Protein AF-A0A814VJB8-F1 (afdb_monomer_lite)

InterPro domains:
  IPR023753 FAD/NAD(P)-binding domain [PF07992] (3-89)
  IPR036188 FAD/NAD(P)-binding domain superfamily [G3DSA:3.50.50.60] (1-128)
  IPR036188 FAD/NAD(P)-binding domain superfamily [SSF51905] (1-87)

Sequence (159 aa):
MSKKRVLIIGAGCAGMSYANQLAQHTKKFDVTLIDSIDRCVEQAFSIPVDKEKYDFEHHGVHVRLSTELTEVIKQDKQDVQVKLKSRKAHYIPVETATSKTKYAIFTIYKRQSSIFSGTDEHTLETVEEFEELVLCVLPDQAKILLGKTARWIDKFVLC

Secondary structure (DSSP, 8-state):
-PPEEEEEE--SHHHHHHHHHHHTTTTTEEEEEE-SSSS-TT--SS----TTTT-TTTTSEEEESSEEEEEEEEE-SS-EEEEEEEPP-------------TT---------------------EEEEEESEEEE-S-HHHHHHHHGGG--HHHHHH--

Organism: NCBI:txid392033

Foldseek 3Di:
DDAAEEEEEALEPVSVVVLVVCLVVLVHHQAEYEYLAQDRPPDDDDDPPPVVVPPVPVRRYHYYYNKDFQAFPADDQFKTKTWIFRHDPDDDPPDDDDDDDDPDPPVCPPPPPPDPPDDDDDRDTDIDIGGYYHYPDDLVVVCNHCPPVQDPVNVVVSD

pLDDT: mean 71.87, std 23.63, range [26.88, 96.38]

Structure (mmCIF, N/CA/C/O backbone):
data_AF-A0A814VJB8-F1
#
_entry.id   AF-A0A814VJB8-F1
#
loop_
_atom_site.group_PDB
_atom_site.id
_atom_site.type_symbol
_atom_site.label_atom_id
_atom_site.label_alt_id
_atom_site.label_comp_id
_atom_site.label_asym_id
_atom_site.label_entity_id
_atom_site.label_seq_id
_atom_site.pdbx_PDB_ins_code
_atom_site.Cartn_x
_atom_site.Cartn_y
_atom_site.Cartn_z
_atom_site.occupancy
_atom_site.B_iso_or_equiv
_atom_site.auth_seq_id
_atom_site.auth_comp_id
_atom_site.auth_asym_id
_atom_site.auth_atom_id
_atom_site.pdbx_PDB_model_num
ATOM 1 N N . MET A 1 1 ? -0.833 5.312 22.791 1.00 62.91 1 MET A N 1
ATOM 2 C CA . MET A 1 1 ? -1.606 4.688 21.696 1.00 62.91 1 MET A CA 1
ATOM 3 C C . MET A 1 1 ? -0.628 4.298 20.606 1.00 62.91 1 MET A C 1
ATOM 5 O O . MET A 1 1 ? 0.259 5.097 20.328 1.00 62.91 1 MET A O 1
ATOM 9 N N . SER A 1 2 ? -0.733 3.086 20.062 1.00 85.62 2 SER A N 1
ATOM 10 C CA . SER A 1 2 ? 0.037 2.675 18.883 1.00 85.62 2 SER A CA 1
ATOM 11 C C . SER A 1 2 ? -0.446 3.446 17.653 1.00 85.62 2 SER A C 1
ATOM 13 O O . SER A 1 2 ? -1.612 3.844 17.585 1.00 85.62 2 SER A O 1
ATOM 15 N N . LYS A 1 3 ? 0.460 3.703 16.707 1.00 91.25 3 LYS A N 1
ATOM 16 C CA . LYS A 1 3 ? 0.096 4.270 15.406 1.00 91.25 3 LYS A CA 1
ATOM 17 C C . LYS A 1 3 ? -0.588 3.188 14.578 1.00 91.25 3 LYS A C 1
ATOM 19 O O . LYS A 1 3 ? -0.151 2.042 14.618 1.00 91.25 3 LYS A O 1
ATOM 24 N N . LYS A 1 4 ? -1.611 3.571 13.819 1.00 94.88 4 LYS A N 1
ATOM 25 C CA . LYS A 1 4 ? -2.261 2.692 12.856 1.00 94.88 4 LYS A CA 1
ATOM 26 C C . LYS A 1 4 ? -1.355 2.501 11.642 1.00 94.88 4 LYS A C 1
ATOM 28 O O . LYS A 1 4 ? -0.997 3.497 11.010 1.00 94.88 4 LYS A O 1
ATOM 33 N N . ARG A 1 5 ? -1.007 1.257 11.310 1.00 94.81 5 ARG A N 1
ATOM 34 C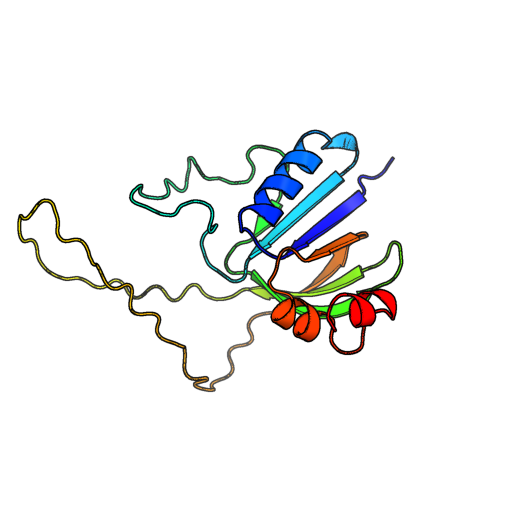 CA . ARG A 1 5 ? -0.178 0.939 10.134 1.00 94.81 5 ARG A CA 1
ATOM 35 C C . ARG A 1 5 ? -1.027 0.908 8.866 1.00 94.81 5 ARG A C 1
ATOM 37 O O . ARG A 1 5 ? -1.902 0.053 8.732 1.00 94.81 5 ARG A O 1
ATOM 44 N N . VAL A 1 6 ? -0.767 1.829 7.944 1.00 95.69 6 VAL A N 1
ATOM 45 C CA . VAL A 1 6 ? -1.524 2.003 6.698 1.00 95.69 6 VAL A CA 1
ATOM 46 C C . VAL A 1 6 ? -0.625 1.699 5.506 1.00 95.69 6 VAL A C 1
ATOM 48 O O . VAL A 1 6 ? 0.422 2.323 5.348 1.00 95.69 6 VAL A O 1
ATOM 51 N N . LEU A 1 7 ? -1.058 0.778 4.649 1.00 96.25 7 LEU A N 1
ATOM 52 C CA . LEU A 1 7 ? -0.420 0.474 3.373 1.00 96.25 7 LEU A CA 1
ATOM 53 C C . LEU A 1 7 ? -1.199 1.119 2.225 1.00 96.25 7 LEU A C 1
ATOM 55 O O . LEU A 1 7 ? -2.383 0.846 2.041 1.00 96.25 7 LEU A O 1
ATOM 59 N N . ILE A 1 8 ? -0.520 1.932 1.421 1.00 94.50 8 ILE A N 1
ATOM 60 C CA . ILE A 1 8 ? -1.056 2.563 0.215 1.00 94.50 8 ILE A CA 1
ATOM 61 C C . ILE A 1 8 ? -0.365 1.947 -1.004 1.00 94.50 8 ILE A C 1
ATOM 63 O O . ILE A 1 8 ? 0.863 1.920 -1.081 1.00 94.50 8 ILE A O 1
ATOM 67 N N . ILE A 1 9 ? -1.150 1.471 -1.970 1.00 95.00 9 ILE A N 1
ATOM 68 C CA . ILE A 1 9 ? -0.657 0.887 -3.222 1.00 95.00 9 ILE A CA 1
ATOM 69 C C . ILE A 1 9 ? -0.858 1.884 -4.361 1.00 95.00 9 ILE A C 1
ATOM 71 O O . ILE A 1 9 ? -1.997 2.211 -4.685 1.00 95.00 9 ILE A O 1
ATOM 75 N N . GLY A 1 10 ? 0.230 2.311 -4.998 1.00 90.38 10 GLY A N 1
ATOM 76 C CA . GLY A 1 10 ? 0.238 3.213 -6.150 1.00 90.38 10 GLY A CA 1
ATOM 77 C C . GLY A 1 10 ? 0.690 4.628 -5.788 1.00 90.38 10 GLY A C 1
ATOM 78 O O . GLY A 1 10 ? -0.066 5.398 -5.202 1.00 90.38 10 GLY A O 1
ATOM 79 N N . ALA A 1 11 ? 1.894 5.008 -6.215 1.00 85.62 11 ALA A N 1
ATOM 80 C CA . ALA A 1 11 ? 2.498 6.334 -6.050 1.00 85.62 11 ALA A CA 1
ATOM 81 C C . ALA A 1 11 ? 2.180 7.275 -7.233 1.00 85.62 11 ALA A C 1
ATOM 83 O O . ALA A 1 11 ? 3.021 8.038 -7.723 1.00 85.62 11 ALA A O 1
ATOM 84 N N . GLY A 1 12 ? 0.938 7.209 -7.720 1.00 83.44 12 GLY A N 1
ATOM 85 C CA . GLY A 1 12 ? 0.352 8.241 -8.577 1.00 83.44 12 GLY A CA 1
ATOM 86 C C . GLY A 1 12 ? -0.191 9.414 -7.755 1.00 83.44 12 GLY A C 1
ATOM 87 O O . GLY A 1 12 ? -0.081 9.423 -6.529 1.00 83.44 12 GLY A O 1
ATOM 88 N N . CYS A 1 13 ? -0.848 10.378 -8.411 1.00 83.69 13 CYS A N 1
ATOM 89 C CA . CYS A 1 13 ? -1.350 11.587 -7.742 1.00 83.69 13 CYS A CA 1
ATOM 90 C C . CYS A 1 13 ? -2.271 11.273 -6.551 1.00 83.69 13 CYS A C 1
ATOM 92 O O . CYS A 1 13 ? -2.157 11.885 -5.493 1.00 83.69 13 CYS A O 1
ATOM 94 N N . ALA A 1 14 ? -3.164 10.286 -6.701 1.00 89.25 14 ALA A N 1
ATOM 95 C CA . ALA A 1 14 ? -4.103 9.899 -5.648 1.00 89.25 14 ALA A CA 1
ATOM 96 C C . ALA A 1 14 ? -3.392 9.338 -4.407 1.00 89.25 14 ALA A C 1
ATOM 98 O O . ALA A 1 14 ? -3.667 9.781 -3.293 1.00 89.25 14 ALA A O 1
ATOM 99 N N . GLY A 1 15 ? -2.456 8.402 -4.596 1.00 88.56 15 GLY A N 1
ATOM 100 C CA . GLY A 1 15 ? -1.729 7.789 -3.485 1.00 88.56 15 GLY A CA 1
ATOM 101 C C . GLY A 1 15 ? -0.772 8.759 -2.806 1.00 88.56 15 GLY A C 1
ATOM 102 O O . GLY A 1 15 ? -0.740 8.805 -1.580 1.00 88.56 15 GLY A O 1
ATOM 103 N N . MET A 1 16 ? -0.077 9.602 -3.577 1.00 84.62 16 MET A N 1
ATOM 104 C CA . MET A 1 16 ? 0.785 10.660 -3.036 1.00 84.62 16 MET A CA 1
ATOM 105 C C . MET A 1 16 ? -0.017 11.691 -2.235 1.00 84.62 16 MET A C 1
ATOM 107 O O . MET A 1 16 ? 0.347 12.012 -1.104 1.00 84.62 16 MET A O 1
ATOM 111 N N . SER A 1 17 ? -1.148 12.161 -2.773 1.00 85.19 17 SER A N 1
ATOM 112 C CA . SER A 1 17 ? -2.027 13.116 -2.085 1.00 85.19 17 SER A CA 1
ATOM 113 C C . SER A 1 17 ? -2.586 12.540 -0.783 1.00 85.19 17 SER A C 1
ATOM 115 O O . SER A 1 17 ? -2.588 13.214 0.249 1.00 85.19 17 SER A O 1
ATOM 117 N N . TYR A 1 18 ? -3.021 11.279 -0.813 1.00 89.94 18 TYR A N 1
ATOM 118 C CA . TYR A 1 18 ? -3.558 10.599 0.360 1.00 89.94 18 TYR A CA 1
ATOM 119 C C . TYR A 1 18 ? -2.476 10.340 1.420 1.00 89.94 18 TYR A C 1
ATOM 121 O O . TYR A 1 18 ? -2.676 10.645 2.597 1.00 89.94 18 TYR A O 1
ATOM 129 N N . ALA A 1 19 ? -1.295 9.873 1.005 1.00 87.75 19 ALA A N 1
ATOM 130 C CA . ALA A 1 19 ? -0.148 9.689 1.889 1.00 87.75 19 ALA A CA 1
ATOM 131 C C . ALA A 1 19 ? 0.269 11.008 2.556 1.00 87.75 19 ALA A C 1
ATOM 133 O O . ALA A 1 19 ? 0.473 11.049 3.768 1.00 87.75 19 ALA A O 1
ATOM 134 N N . ASN A 1 20 ? 0.316 12.102 1.791 1.00 83.25 20 ASN A N 1
ATOM 135 C CA . ASN A 1 20 ? 0.634 13.433 2.304 1.00 83.25 20 ASN A CA 1
ATOM 136 C C . ASN A 1 20 ? -0.398 13.932 3.330 1.00 83.25 20 ASN A C 1
ATOM 138 O O . ASN A 1 20 ? -0.049 14.604 4.299 1.00 83.25 20 ASN A O 1
ATOM 142 N N . GLN A 1 21 ? -1.675 13.589 3.163 1.00 85.81 21 GLN A N 1
ATOM 143 C CA . GLN A 1 21 ? -2.696 13.927 4.151 1.00 85.81 21 GLN A CA 1
ATOM 144 C C . GLN A 1 21 ? -2.500 13.147 5.460 1.00 85.81 21 GLN A C 1
ATOM 146 O O . GLN A 1 21 ? -2.575 13.728 6.543 1.00 85.81 21 GLN A O 1
ATOM 151 N N . LEU A 1 22 ? -2.206 11.846 5.383 1.00 87.25 22 LEU A N 1
ATOM 152 C CA . LEU A 1 22 ? -1.943 11.027 6.571 1.00 87.25 22 LEU A CA 1
ATOM 153 C C . LEU A 1 22 ? -0.646 11.433 7.286 1.00 87.25 22 LEU A C 1
ATOM 155 O O . LEU A 1 22 ? -0.588 11.409 8.518 1.00 87.25 22 LEU A O 1
ATOM 159 N N . ALA A 1 23 ? 0.357 11.880 6.531 1.00 82.38 23 ALA A N 1
ATOM 160 C CA . ALA A 1 23 ? 1.617 12.414 7.036 1.00 82.38 23 ALA A CA 1
ATOM 161 C C . ALA A 1 23 ? 1.436 13.623 7.972 1.00 82.38 23 ALA A C 1
ATOM 163 O O . ALA A 1 23 ? 2.177 13.781 8.936 1.00 82.38 23 ALA A O 1
ATOM 164 N N . GLN A 1 24 ? 0.391 14.437 7.798 1.00 84.00 24 GLN A N 1
ATOM 165 C CA . GLN A 1 24 ? 0.077 15.533 8.735 1.00 84.00 24 GLN A CA 1
ATOM 166 C C . GLN A 1 24 ? -0.351 15.026 10.127 1.00 84.00 24 GLN A C 1
ATOM 168 O O . GLN A 1 24 ? -0.445 15.784 11.096 1.00 84.00 24 GLN A O 1
ATOM 173 N N . HIS A 1 25 ? -0.601 13.723 10.251 1.00 89.56 25 HIS A N 1
ATOM 174 C CA . HIS A 1 25 ? -1.042 13.048 11.459 1.00 89.56 25 HIS A CA 1
ATOM 175 C C . HIS A 1 25 ? -0.100 11.896 11.847 1.00 89.56 25 HIS A C 1
ATOM 177 O O . HIS A 1 25 ? -0.558 10.843 12.292 1.00 89.56 25 HIS A O 1
ATOM 183 N N . THR A 1 26 ? 1.219 12.117 11.790 1.00 83.69 26 THR A N 1
ATOM 184 C CA . THR A 1 26 ? 2.264 11.128 12.156 1.00 83.69 26 THR A CA 1
ATOM 185 C C . THR A 1 26 ? 2.146 10.523 13.563 1.00 83.69 26 THR A C 1
ATOM 187 O O . THR A 1 26 ? 2.749 9.488 13.847 1.00 83.69 26 THR A O 1
ATOM 190 N N . LYS A 1 27 ? 1.389 11.148 14.480 1.00 88.81 27 LYS A N 1
ATOM 191 C CA . LYS A 1 27 ? 1.083 10.592 15.815 1.00 88.81 27 LYS A CA 1
ATOM 192 C C . LYS A 1 27 ? 0.022 9.486 15.779 1.00 88.81 27 LYS A C 1
ATOM 194 O O . LYS A 1 27 ? -0.077 8.723 16.733 1.00 88.81 27 LYS A O 1
ATOM 199 N N . LYS A 1 28 ? -0.791 9.441 14.720 1.00 91.81 28 LYS A N 1
ATOM 200 C CA . LYS A 1 28 ? -1.905 8.502 14.539 1.00 91.81 28 LYS A CA 1
ATOM 201 C C . LYS A 1 28 ? -1.603 7.437 13.499 1.00 91.81 28 LYS A C 1
ATOM 203 O O . LYS A 1 28 ? -2.063 6.318 13.677 1.00 91.81 28 LYS A O 1
ATOM 208 N N . PHE A 1 29 ? -0.855 7.777 12.453 1.00 92.31 29 PHE A N 1
ATOM 209 C CA . PHE A 1 29 ? -0.609 6.883 11.326 1.00 92.31 29 PHE A CA 1
ATOM 210 C C . PHE A 1 29 ? 0.877 6.613 11.140 1.00 92.31 29 PHE A C 1
ATOM 212 O O . PHE A 1 29 ? 1.717 7.494 11.331 1.00 92.31 29 PHE A O 1
ATOM 219 N N . ASP A 1 30 ? 1.159 5.373 10.772 1.00 91.00 30 ASP A N 1
ATOM 220 C CA . ASP A 1 30 ? 2.425 4.906 10.237 1.00 91.00 30 ASP A CA 1
ATOM 221 C C . ASP A 1 30 ? 2.159 4.473 8.793 1.00 91.00 30 ASP A C 1
ATOM 223 O O . ASP A 1 30 ? 1.424 3.513 8.555 1.00 91.00 30 ASP A O 1
ATOM 227 N N . VAL A 1 31 ? 2.627 5.271 7.835 1.00 89.69 31 VAL A N 1
ATOM 228 C CA . VAL A 1 31 ? 2.180 5.192 6.441 1.00 89.69 31 VAL A CA 1
ATOM 229 C C . VAL A 1 31 ? 3.280 4.579 5.599 1.00 89.69 31 VAL A C 1
ATOM 231 O O . VAL A 1 31 ? 4.375 5.125 5.521 1.00 89.69 31 VAL A O 1
ATOM 234 N N . THR A 1 32 ? 2.967 3.486 4.913 1.00 92.00 32 THR A N 1
ATOM 235 C CA . THR A 1 32 ? 3.822 2.889 3.887 1.00 92.00 32 THR A CA 1
ATOM 236 C C . THR A 1 32 ? 3.160 3.064 2.528 1.00 92.00 32 THR A C 1
ATOM 238 O O . THR A 1 32 ? 2.044 2.599 2.318 1.00 92.00 32 THR A O 1
ATOM 241 N N . LEU A 1 33 ? 3.836 3.733 1.600 1.00 87.56 33 LEU A N 1
ATOM 242 C CA . LEU A 1 33 ? 3.395 3.906 0.219 1.00 87.56 33 LEU A CA 1
ATOM 243 C C . LEU A 1 33 ? 4.294 3.076 -0.690 1.00 87.56 33 LEU A C 1
ATOM 245 O O . LEU A 1 33 ? 5.510 3.249 -0.669 1.00 87.56 33 LEU A O 1
ATOM 249 N N . ILE A 1 34 ? 3.714 2.203 -1.507 1.00 90.69 34 ILE A N 1
ATOM 250 C CA . ILE A 1 34 ? 4.487 1.385 -2.443 1.00 90.69 34 ILE A CA 1
ATOM 251 C C . ILE A 1 34 ? 4.064 1.627 -3.886 1.00 90.69 34 ILE A C 1
ATOM 253 O O . ILE A 1 34 ? 2.894 1.890 -4.167 1.00 90.69 34 ILE A O 1
ATOM 257 N N . ASP A 1 35 ? 5.007 1.473 -4.809 1.00 87.25 35 ASP A N 1
ATOM 258 C CA . ASP A 1 35 ? 4.714 1.387 -6.235 1.00 87.25 35 ASP A CA 1
ATOM 259 C C . ASP A 1 35 ? 5.609 0.349 -6.905 1.00 87.25 35 ASP A C 1
ATOM 261 O O . ASP A 1 35 ? 6.791 0.199 -6.589 1.00 87.25 35 ASP A O 1
ATOM 265 N N . SER A 1 36 ? 5.034 -0.357 -7.871 1.00 86.19 36 SER A N 1
ATOM 266 C CA . SER A 1 36 ? 5.735 -1.348 -8.674 1.00 86.19 36 SER A CA 1
ATOM 267 C C . SER A 1 36 ? 6.781 -0.711 -9.607 1.00 86.19 36 SER A C 1
ATOM 269 O O . SER A 1 36 ? 7.705 -1.389 -10.067 1.00 86.19 36 SER A O 1
ATOM 271 N N . ILE A 1 37 ? 6.627 0.575 -9.927 1.00 82.00 37 ILE A N 1
ATOM 272 C CA . ILE A 1 37 ? 7.525 1.362 -10.774 1.00 82.00 37 ILE A CA 1
ATOM 273 C C . ILE A 1 37 ? 8.618 2.005 -9.902 1.00 82.00 37 ILE A C 1
ATOM 275 O O . ILE A 1 37 ? 8.441 2.250 -8.713 1.00 82.00 37 ILE A O 1
ATOM 279 N N . ASP A 1 38 ? 9.775 2.276 -10.499 1.00 71.81 38 ASP A N 1
ATOM 280 C CA . ASP A 1 38 ? 10.938 2.921 -9.882 1.00 71.81 38 ASP A CA 1
ATOM 281 C C . ASP A 1 38 ? 10.827 4.453 -9.743 1.00 71.81 38 ASP A C 1
ATOM 283 O O . ASP A 1 38 ? 11.802 5.115 -9.393 1.00 71.81 38 ASP A O 1
ATOM 287 N N . ARG A 1 39 ? 9.651 5.028 -10.018 1.00 69.12 39 ARG A N 1
ATOM 288 C CA . ARG A 1 39 ? 9.387 6.471 -9.960 1.00 69.12 39 ARG A CA 1
ATOM 289 C C . ARG A 1 39 ? 7.925 6.758 -9.630 1.00 69.12 39 ARG A C 1
ATOM 291 O O . ARG A 1 39 ? 7.040 6.004 -10.033 1.00 69.12 39 ARG A O 1
ATOM 298 N N . CYS A 1 40 ? 7.678 7.896 -8.991 1.00 67.38 40 CYS A N 1
ATOM 299 C CA . CYS A 1 40 ? 6.332 8.428 -8.782 1.00 67.38 40 CYS A CA 1
ATOM 300 C C . CYS A 1 40 ? 5.817 9.108 -10.063 1.00 67.38 40 CYS A C 1
ATOM 302 O O . CYS A 1 40 ? 6.574 9.757 -10.788 1.00 67.38 40 CYS A O 1
ATOM 304 N N . VAL A 1 41 ? 4.521 8.974 -10.351 1.00 62.34 41 VAL A N 1
ATOM 305 C CA . VAL A 1 41 ? 3.933 9.394 -11.644 1.00 62.34 41 VAL A CA 1
ATOM 306 C C . VAL A 1 41 ? 3.554 10.887 -11.671 1.00 62.34 41 VAL A C 1
ATOM 308 O O . VAL A 1 41 ? 3.252 11.431 -12.728 1.00 62.34 41 VAL A O 1
ATOM 311 N N . GLU A 1 42 ? 3.637 11.589 -10.536 1.00 58.16 42 GLU A N 1
ATOM 312 C CA . GLU A 1 42 ? 3.334 13.029 -10.431 1.00 58.16 42 GLU A CA 1
ATOM 313 C C . GLU A 1 42 ? 4.315 13.945 -11.188 1.00 58.16 42 GLU A C 1
ATOM 315 O O . GLU A 1 42 ? 4.032 15.125 -11.379 1.00 58.16 42 GLU A O 1
ATOM 320 N N . GLN A 1 43 ? 5.435 13.415 -11.690 1.00 46.41 43 GLN A N 1
ATOM 321 C CA . GLN A 1 43 ? 6.344 14.149 -12.572 1.00 46.41 43 GLN A CA 1
ATOM 322 C C . GLN A 1 43 ? 6.206 13.700 -14.023 1.00 46.41 43 GLN A C 1
ATOM 324 O O . GLN A 1 43 ? 7.064 13.028 -14.599 1.00 46.41 43 GLN A O 1
ATOM 329 N N . ALA A 1 44 ? 5.129 14.151 -14.656 1.00 45.12 44 ALA A N 1
ATOM 330 C CA . ALA A 1 44 ? 5.174 14.372 -16.087 1.00 45.12 44 ALA A CA 1
ATOM 331 C C . ALA A 1 44 ? 6.105 15.580 -16.350 1.00 45.12 44 ALA A C 1
ATOM 333 O O . ALA A 1 44 ? 5.756 16.711 -16.032 1.00 45.12 44 ALA A O 1
ATOM 334 N N . PHE A 1 45 ? 7.267 15.314 -16.959 1.00 41.41 45 PHE A N 1
ATOM 335 C CA . PHE A 1 45 ? 8.184 16.249 -17.638 1.00 41.41 45 PHE A CA 1
ATOM 336 C C . PHE A 1 45 ? 9.363 16.893 -16.859 1.00 41.41 45 PHE A C 1
ATOM 338 O O . PHE A 1 45 ? 9.229 17.786 -16.029 1.00 41.41 45 PHE A O 1
ATOM 345 N N . SER A 1 46 ? 10.564 16.562 -17.362 1.00 34.47 46 SER A N 1
ATOM 346 C CA . SER A 1 46 ? 11.743 17.433 -17.575 1.00 34.47 46 SER A CA 1
ATOM 347 C C . SER A 1 46 ? 12.709 17.804 -16.439 1.00 34.47 46 SER A C 1
ATOM 349 O O . SER A 1 46 ? 13.631 18.574 -16.702 1.00 34.47 46 SER A O 1
ATOM 351 N N . ILE A 1 47 ? 12.625 17.223 -15.242 1.00 37.66 47 ILE A N 1
ATOM 352 C CA . ILE A 1 47 ? 13.610 17.503 -14.178 1.00 37.66 47 ILE A CA 1
ATOM 353 C C . ILE A 1 47 ? 14.280 16.193 -13.739 1.00 37.66 47 ILE A C 1
ATOM 355 O O . ILE A 1 47 ? 13.564 15.227 -13.473 1.00 37.66 47 ILE A O 1
ATOM 359 N N . PRO A 1 48 ? 15.626 16.111 -13.685 1.00 42.69 48 PRO A N 1
ATOM 360 C CA . PRO A 1 48 ? 16.307 14.982 -13.062 1.00 42.69 48 PRO A CA 1
ATOM 361 C C . PRO A 1 48 ? 15.798 14.826 -11.628 1.00 42.69 48 PRO A C 1
ATOM 363 O O . PRO A 1 48 ? 15.812 15.790 -10.862 1.00 42.69 48 PRO A O 1
ATOM 366 N N . VAL A 1 49 ? 15.326 13.628 -11.280 1.00 46.72 49 VAL A N 1
ATOM 367 C CA . VAL A 1 49 ? 14.942 13.292 -9.907 1.00 46.72 49 VAL A CA 1
ATOM 368 C C . VAL A 1 49 ? 16.222 13.284 -9.084 1.00 46.72 49 VAL A C 1
ATOM 370 O O . VAL A 1 49 ? 17.014 12.343 -9.142 1.00 46.72 49 VAL A O 1
ATOM 373 N N . ASP A 1 50 ? 16.457 14.384 -8.385 1.00 46.16 50 ASP A N 1
ATOM 374 C CA . ASP A 1 50 ? 17.564 14.524 -7.456 1.00 46.16 50 ASP A CA 1
ATOM 375 C C . ASP A 1 50 ? 17.306 13.603 -6.258 1.00 46.16 50 ASP A C 1
ATOM 377 O O . ASP A 1 50 ? 16.441 13.880 -5.429 1.00 46.16 50 ASP A O 1
ATOM 381 N N . LYS A 1 51 ? 17.985 12.452 -6.223 1.00 46.69 51 LYS A N 1
ATOM 382 C CA . LYS A 1 51 ? 17.714 11.370 -5.263 1.00 46.69 51 LYS A CA 1
ATOM 383 C C . LYS A 1 51 ? 17.827 11.828 -3.807 1.00 46.69 51 LYS A C 1
ATOM 385 O O . LYS A 1 51 ? 17.087 11.317 -2.985 1.00 46.69 51 LYS A O 1
ATOM 390 N N . GLU A 1 52 ? 18.675 12.816 -3.519 1.00 42.94 52 GLU A N 1
ATOM 391 C CA . GLU A 1 52 ? 18.848 13.385 -2.172 1.00 42.94 52 GLU A CA 1
ATOM 392 C C . GLU A 1 52 ? 17.742 14.388 -1.803 1.00 42.94 52 GLU A C 1
ATOM 394 O O . GLU A 1 52 ? 17.418 14.571 -0.635 1.00 42.94 52 GLU A O 1
ATOM 399 N N . LYS A 1 53 ? 17.121 15.040 -2.795 1.00 42.41 53 LYS A N 1
ATOM 400 C CA . LYS A 1 53 ? 16.007 15.984 -2.588 1.00 42.41 53 LYS A CA 1
ATOM 401 C C . LYS A 1 53 ? 14.639 15.293 -2.607 1.00 42.41 53 LYS A C 1
ATOM 403 O O . LYS A 1 53 ? 13.660 15.828 -2.089 1.00 42.41 53 LYS A O 1
ATOM 408 N N . TYR A 1 54 ? 14.594 14.112 -3.217 1.00 45.62 54 TYR A N 1
ATOM 409 C CA . TYR A 1 54 ? 13.481 13.170 -3.232 1.00 45.62 54 TYR A CA 1
ATOM 410 C C . TYR A 1 54 ? 13.763 11.958 -2.337 1.00 45.62 54 TYR A C 1
ATOM 412 O O . TYR A 1 54 ? 13.242 10.875 -2.596 1.00 45.62 54 TYR A O 1
ATOM 420 N N . ASP A 1 55 ? 14.538 12.129 -1.263 1.00 41.84 55 ASP A N 1
ATOM 421 C CA . ASP A 1 55 ? 14.458 11.211 -0.132 1.00 41.84 55 ASP A CA 1
ATOM 422 C C . ASP A 1 55 ? 13.043 11.344 0.443 1.00 41.84 55 ASP A C 1
ATOM 424 O O . ASP A 1 55 ? 12.700 12.231 1.226 1.00 41.84 55 ASP A O 1
ATOM 428 N N . PHE A 1 56 ? 12.153 10.482 -0.035 1.00 47.47 56 PHE A N 1
ATOM 429 C CA . PHE A 1 56 ? 10.730 10.475 0.284 1.00 47.47 56 PHE A CA 1
ATOM 430 C C . PHE A 1 56 ? 10.433 10.106 1.753 1.00 47.47 56 PHE A C 1
ATOM 432 O O . PHE A 1 56 ? 9.287 9.835 2.092 1.00 47.47 56 PHE A O 1
ATOM 439 N N . GLU A 1 57 ? 11.423 10.157 2.648 1.00 47.69 57 GLU A N 1
ATOM 440 C CA . GLU A 1 57 ? 11.222 10.156 4.100 1.00 47.69 57 GLU A CA 1
ATOM 441 C C . GLU A 1 57 ? 10.663 11.495 4.621 1.00 47.69 57 GLU A C 1
ATOM 443 O O . GLU A 1 57 ? 10.248 11.600 5.778 1.00 47.69 57 GLU A O 1
ATOM 448 N N . HIS A 1 58 ? 10.602 12.528 3.774 1.00 42.09 58 HIS A N 1
ATOM 449 C CA . HIS A 1 58 ? 10.496 13.922 4.208 1.00 42.09 58 HIS A CA 1
ATOM 450 C C . HIS A 1 58 ? 9.252 14.343 5.012 1.00 42.09 58 HIS A C 1
ATOM 452 O O . HIS A 1 58 ? 9.250 15.449 5.545 1.00 42.09 58 HIS A O 1
ATOM 458 N N . HIS A 1 59 ? 8.224 13.504 5.175 1.00 54.62 59 HIS A N 1
ATOM 459 C CA . HIS A 1 59 ? 7.045 13.841 5.990 1.00 54.62 59 HIS A CA 1
ATOM 460 C C . HIS A 1 59 ? 6.509 12.670 6.840 1.00 54.62 59 HIS A C 1
ATOM 462 O O . HIS A 1 59 ? 5.363 12.696 7.279 1.00 54.62 59 HIS A O 1
ATOM 468 N N . GLY A 1 60 ? 7.322 11.645 7.122 1.00 66.00 60 GLY A N 1
ATOM 469 C CA . GLY A 1 60 ? 6.875 10.489 7.917 1.00 66.00 60 GLY A CA 1
ATOM 470 C C . GLY A 1 60 ? 6.034 9.481 7.127 1.00 66.00 60 GLY A C 1
ATOM 471 O O . GLY A 1 60 ? 5.150 8.839 7.693 1.00 66.00 60 GLY A O 1
ATOM 472 N N . VAL A 1 61 ? 6.312 9.364 5.826 1.00 79.31 61 VAL A N 1
ATOM 473 C CA . VAL A 1 61 ? 5.802 8.307 4.945 1.00 79.31 61 VAL A CA 1
ATOM 474 C C . VAL A 1 61 ? 6.977 7.428 4.530 1.00 79.31 61 VAL A C 1
ATOM 476 O O . VAL A 1 61 ? 8.004 7.936 4.094 1.00 79.31 61 VAL A O 1
ATOM 479 N N . HIS A 1 62 ? 6.821 6.114 4.628 1.00 84.25 62 HIS A N 1
ATOM 480 C CA . HIS A 1 62 ? 7.780 5.135 4.135 1.00 84.25 62 HIS A CA 1
ATOM 481 C C . HIS A 1 62 ? 7.471 4.808 2.674 1.00 84.25 62 HIS A C 1
ATOM 483 O O . HIS A 1 62 ? 6.538 4.058 2.386 1.00 84.25 62 HIS A O 1
ATOM 489 N N . VAL A 1 63 ? 8.229 5.380 1.738 1.00 81.50 63 VAL A N 1
ATOM 490 C CA . VAL A 1 63 ? 8.019 5.150 0.301 1.00 81.50 63 VAL A CA 1
ATOM 491 C C . VAL A 1 63 ? 8.911 4.017 -0.207 1.00 81.50 63 VAL A C 1
ATOM 493 O O . VAL A 1 63 ? 10.130 4.067 -0.074 1.00 81.50 63 VAL A O 1
ATOM 496 N N . ARG A 1 64 ? 8.306 2.992 -0.819 1.00 84.69 64 ARG A N 1
ATOM 497 C CA . ARG A 1 64 ? 8.994 1.827 -1.399 1.00 84.69 64 ARG A CA 1
ATOM 498 C C . ARG A 1 64 ? 8.650 1.695 -2.879 1.00 84.69 64 ARG A C 1
ATOM 500 O O . ARG A 1 64 ? 7.633 1.117 -3.258 1.00 84.69 64 ARG A O 1
ATOM 507 N N . LEU A 1 65 ? 9.518 2.241 -3.719 1.00 82.44 65 LEU A N 1
ATOM 508 C CA . LEU A 1 65 ? 9.440 2.081 -5.171 1.00 82.44 65 LEU A CA 1
ATOM 509 C C . LEU A 1 65 ? 9.990 0.716 -5.593 1.00 82.44 65 LEU A C 1
ATOM 511 O O . LEU A 1 65 ? 10.605 0.005 -4.794 1.00 82.44 65 LEU A O 1
ATOM 515 N N . SER A 1 66 ? 9.759 0.336 -6.851 1.00 81.69 66 SER A N 1
ATOM 516 C CA . SER A 1 66 ? 10.099 -1.001 -7.362 1.00 81.69 66 SER A CA 1
ATOM 517 C C . SER A 1 66 ? 9.620 -2.121 -6.428 1.00 81.69 66 SER A C 1
ATOM 519 O O . SER A 1 66 ? 10.298 -3.125 -6.257 1.00 81.69 66 SER A O 1
ATOM 521 N N . THR A 1 67 ? 8.478 -1.939 -5.769 1.00 83.62 67 THR A N 1
ATOM 522 C CA . THR A 1 67 ? 7.907 -2.896 -4.821 1.00 83.62 67 THR A CA 1
ATOM 523 C C . THR A 1 67 ? 6.471 -3.165 -5.228 1.00 83.62 67 THR A C 1
ATOM 525 O O . THR A 1 67 ? 5.632 -2.271 -5.279 1.00 83.62 67 THR A O 1
ATOM 528 N N . GLU A 1 68 ? 6.193 -4.411 -5.569 1.00 89.44 68 GLU A N 1
ATOM 529 C CA . GLU A 1 68 ? 4.909 -4.844 -6.091 1.00 89.44 68 GLU A CA 1
ATOM 530 C C . GLU A 1 68 ? 4.139 -5.610 -5.019 1.00 89.44 68 GLU A C 1
ATOM 532 O O . GLU A 1 68 ? 4.670 -6.533 -4.405 1.00 89.44 68 GLU A O 1
ATOM 537 N N . LEU A 1 69 ? 2.876 -5.235 -4.813 1.00 93.25 69 LEU A N 1
ATOM 538 C CA . LEU A 1 69 ? 1.915 -6.095 -4.135 1.00 93.25 69 LEU A CA 1
ATOM 539 C C . LEU A 1 69 ? 1.575 -7.236 -5.091 1.00 93.25 69 LEU A C 1
ATOM 541 O O . LEU A 1 69 ? 1.048 -6.979 -6.169 1.00 93.25 69 LEU A O 1
ATOM 545 N N . THR A 1 70 ? 1.888 -8.472 -4.720 1.00 92.25 70 THR A N 1
ATOM 546 C CA . THR A 1 70 ? 1.580 -9.641 -5.554 1.00 92.25 70 THR A CA 1
ATOM 547 C C . THR A 1 70 ? 0.249 -10.267 -5.169 1.00 92.25 70 THR A C 1
ATOM 549 O O . THR A 1 70 ? -0.497 -10.708 -6.040 1.00 92.25 70 THR A O 1
ATOM 552 N N . GLU A 1 71 ? -0.074 -10.278 -3.877 1.00 91.00 71 GLU A N 1
ATOM 553 C CA . GLU A 1 71 ? -1.281 -10.920 -3.363 1.00 91.00 71 GLU A CA 1
ATOM 554 C C . GLU A 1 71 ? -1.733 -10.286 -2.043 1.00 91.00 71 GLU A C 1
ATOM 556 O O . GLU A 1 71 ? -0.922 -10.047 -1.144 1.00 91.00 71 GLU A O 1
ATOM 561 N N . VAL A 1 72 ? -3.042 -10.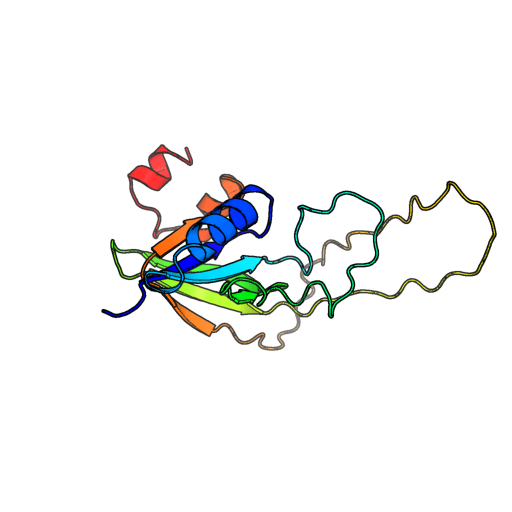073 -1.894 1.00 95.00 72 VAL A N 1
ATOM 562 C CA . VAL A 1 72 ? -3.670 -9.829 -0.589 1.00 95.00 72 VAL A CA 1
ATOM 563 C C . VAL A 1 72 ? -4.099 -11.173 -0.002 1.00 95.00 72 VAL A C 1
ATOM 565 O O . VAL A 1 72 ? -5.112 -11.739 -0.415 1.00 95.00 72 VAL A O 1
ATOM 568 N N . ILE A 1 73 ? -3.327 -11.683 0.963 1.00 93.56 73 ILE A N 1
ATOM 569 C CA . ILE A 1 73 ? -3.557 -12.986 1.613 1.00 93.56 73 ILE A CA 1
ATOM 570 C C . ILE A 1 73 ? -4.825 -12.936 2.464 1.00 93.56 73 ILE A C 1
ATOM 572 O O . ILE A 1 73 ? -5.621 -13.876 2.480 1.00 93.56 73 ILE A O 1
ATOM 576 N N . LYS A 1 74 ? -4.999 -11.835 3.198 1.00 92.88 74 LYS A N 1
ATOM 577 C CA . LYS A 1 74 ? -6.081 -11.657 4.160 1.00 92.88 74 LYS A CA 1
ATOM 578 C C . LYS A 1 74 ? -6.448 -10.184 4.259 1.00 92.88 74 LYS A C 1
ATOM 580 O O . LYS A 1 74 ? -5.560 -9.334 4.286 1.00 92.88 74 LYS A O 1
ATOM 585 N N . GLN A 1 75 ? -7.746 -9.894 4.332 1.00 90.19 75 GLN A N 1
ATOM 586 C CA . GLN A 1 75 ? -8.245 -8.536 4.519 1.00 90.19 75 GLN A CA 1
ATOM 587 C C . GLN A 1 75 ? -9.480 -8.517 5.428 1.00 90.19 75 GLN A C 1
ATOM 589 O O . GLN A 1 75 ? -10.613 -8.695 4.980 1.00 90.19 75 GLN A O 1
ATOM 594 N N . ASP A 1 76 ? -9.242 -8.244 6.707 1.00 88.69 76 ASP A N 1
ATOM 595 C CA . ASP A 1 76 ? -10.256 -7.952 7.715 1.00 88.69 76 ASP A CA 1
ATOM 596 C C . ASP A 1 76 ? -10.299 -6.443 8.026 1.00 88.69 76 ASP A C 1
ATOM 598 O O . ASP A 1 76 ? -9.601 -5.628 7.426 1.00 88.69 76 ASP A O 1
ATOM 602 N N . LYS A 1 77 ? -11.152 -6.028 8.971 1.00 84.62 77 LYS A N 1
ATOM 603 C CA . LYS A 1 77 ? -11.358 -4.604 9.307 1.00 84.62 77 LYS A CA 1
ATOM 604 C C . LYS A 1 77 ? -10.118 -3.892 9.871 1.00 84.62 77 LYS A C 1
ATOM 606 O O . LYS A 1 77 ? -10.054 -2.670 9.780 1.00 84.62 77 LYS A O 1
ATOM 611 N N . GLN A 1 78 ? -9.218 -4.629 10.520 1.00 88.44 78 GLN A N 1
ATOM 612 C CA . GLN A 1 78 ? -8.019 -4.108 11.197 1.00 88.44 78 GLN A CA 1
ATOM 613 C C . GLN A 1 78 ? -6.803 -5.025 11.007 1.00 88.44 78 GLN A C 1
ATOM 615 O O . GLN A 1 78 ? -5.795 -4.849 11.678 1.00 88.44 78 GLN A O 1
ATOM 620 N N . ASP A 1 79 ? -6.911 -6.026 10.135 1.00 92.00 79 ASP A N 1
ATOM 621 C CA . ASP A 1 79 ? -5.856 -7.008 9.907 1.00 92.00 79 ASP A CA 1
ATOM 622 C C . ASP A 1 79 ? -5.778 -7.305 8.413 1.00 92.00 79 ASP A C 1
ATOM 624 O O . ASP A 1 79 ? -6.695 -7.878 7.818 1.00 92.00 79 ASP A O 1
ATOM 628 N N . VAL A 1 80 ? -4.701 -6.838 7.800 1.00 95.38 80 VAL A N 1
ATOM 629 C CA . VAL A 1 80 ? -4.397 -7.006 6.389 1.00 95.38 80 VAL A CA 1
ATOM 630 C C . VAL A 1 80 ? -3.039 -7.675 6.288 1.00 95.38 80 VAL A C 1
ATOM 632 O O . VAL A 1 80 ? -2.040 -7.131 6.751 1.00 95.38 80 VAL A O 1
ATOM 635 N N . GLN A 1 81 ? -2.990 -8.816 5.611 1.00 95.56 81 GLN A N 1
ATOM 636 C CA . GLN A 1 81 ? -1.744 -9.504 5.299 1.00 95.56 81 GLN A CA 1
ATOM 637 C C . GLN A 1 81 ? -1.525 -9.497 3.794 1.00 95.56 81 GLN A C 1
ATOM 639 O O . GLN A 1 81 ? -2.400 -9.898 3.017 1.00 95.56 81 GLN A O 1
ATOM 644 N N . VAL A 1 82 ? -0.346 -9.049 3.386 1.00 96.00 82 VAL A N 1
ATOM 645 C CA . VAL A 1 82 ? 0.019 -8.882 1.982 1.00 96.00 82 VAL A CA 1
ATOM 646 C C . VAL A 1 82 ? 1.328 -9.583 1.664 1.00 96.00 82 VAL A C 1
ATOM 648 O O . VAL A 1 82 ? 2.216 -9.668 2.509 1.00 96.00 82 VAL A O 1
ATOM 651 N N . LYS A 1 83 ? 1.464 -10.047 0.421 1.00 94.62 83 LYS A N 1
ATOM 652 C CA . LYS A 1 83 ? 2.749 -10.453 -0.148 1.00 94.62 83 LYS A CA 1
ATOM 653 C C . LYS A 1 83 ? 3.317 -9.317 -0.970 1.00 94.62 83 LYS A C 1
ATOM 655 O O . LYS A 1 83 ? 2.696 -8.870 -1.936 1.00 94.62 83 LYS A O 1
ATOM 660 N N . LEU A 1 84 ? 4.500 -8.865 -0.586 1.00 91.56 84 LEU A N 1
ATOM 661 C CA . LEU A 1 84 ? 5.248 -7.863 -1.318 1.00 91.56 84 LEU A CA 1
ATOM 662 C C . LEU A 1 84 ? 6.443 -8.511 -1.998 1.00 91.56 84 LEU A C 1
ATOM 664 O O . LEU A 1 84 ? 7.118 -9.369 -1.435 1.00 91.56 84 LEU A O 1
ATOM 668 N N . LYS A 1 85 ? 6.720 -8.063 -3.216 1.00 91.06 85 LYS A N 1
ATOM 669 C CA . LYS A 1 85 ? 7.862 -8.495 -4.006 1.00 91.06 85 LYS A CA 1
ATOM 670 C C . LYS A 1 85 ? 8.670 -7.281 -4.423 1.00 91.06 85 LYS A C 1
ATOM 672 O O . LYS A 1 85 ? 8.164 -6.388 -5.102 1.00 91.06 85 LYS A O 1
ATOM 677 N N . SER A 1 86 ? 9.945 -7.258 -4.054 1.00 84.19 86 SER A N 1
ATOM 678 C CA . SER A 1 86 ? 10.867 -6.261 -4.596 1.00 84.19 86 SER A CA 1
ATOM 679 C C . SER A 1 86 ? 11.195 -6.603 -6.053 1.00 84.19 86 SER A C 1
ATOM 681 O O . SER A 1 86 ? 11.506 -7.748 -6.378 1.00 84.19 86 SER A O 1
ATOM 683 N N . ARG A 1 87 ? 11.115 -5.623 -6.949 1.00 72.19 87 ARG A N 1
ATOM 684 C CA . ARG A 1 87 ? 11.539 -5.720 -8.345 1.00 72.19 87 ARG A CA 1
ATOM 685 C C . ARG A 1 87 ? 12.964 -5.189 -8.468 1.00 72.19 87 ARG A C 1
ATOM 687 O O . ARG A 1 87 ? 13.271 -4.101 -7.991 1.00 72.19 87 ARG A O 1
ATOM 694 N N . LYS A 1 88 ? 13.836 -5.922 -9.170 1.00 58.97 88 LYS A N 1
ATOM 695 C CA . LYS A 1 88 ? 15.106 -5.352 -9.646 1.00 58.97 88 LYS A CA 1
ATOM 696 C C . LYS A 1 88 ? 14.759 -4.292 -10.699 1.00 58.97 88 LYS A C 1
ATOM 698 O O . LYS A 1 88 ? 14.168 -4.626 -11.725 1.00 58.97 88 LYS A O 1
ATOM 703 N N . ALA A 1 89 ? 15.107 -3.030 -10.454 1.00 50.38 89 ALA A N 1
ATOM 704 C CA . ALA A 1 89 ? 15.001 -1.981 -11.462 1.00 50.38 89 ALA A CA 1
ATOM 705 C C . ALA A 1 89 ? 15.971 -2.308 -12.610 1.00 50.38 89 ALA A C 1
ATOM 707 O O . ALA A 1 89 ? 17.179 -2.116 -12.486 1.00 50.38 89 ALA A O 1
ATOM 708 N N . HIS A 1 90 ? 15.470 -2.866 -13.714 1.00 40.00 90 HIS A N 1
ATOM 709 C CA . HIS A 1 90 ? 16.287 -3.086 -14.904 1.00 40.00 90 HIS A CA 1
ATOM 710 C C . HIS A 1 90 ? 16.243 -1.830 -15.774 1.00 40.00 90 HIS A C 1
ATOM 712 O O . HIS A 1 90 ? 15.399 -1.694 -16.659 1.00 40.00 90 HIS A O 1
ATOM 718 N N . TYR A 1 91 ? 17.136 -0.887 -15.481 1.00 39.88 91 TYR A N 1
ATOM 719 C CA . TYR A 1 91 ? 17.386 0.261 -16.343 1.00 39.88 91 TYR A CA 1
ATOM 720 C C . TYR A 1 91 ? 18.533 -0.085 -17.293 1.00 39.88 91 TYR A C 1
ATOM 722 O O . TYR A 1 91 ? 19.656 -0.314 -16.847 1.00 39.88 91 TYR A O 1
ATOM 730 N N . ILE A 1 92 ? 18.260 -0.136 -18.597 1.00 35.31 92 ILE A N 1
ATOM 731 C CA . ILE A 1 92 ? 19.314 -0.252 -19.607 1.00 35.31 92 ILE A CA 1
ATOM 732 C C . ILE A 1 92 ? 19.841 1.168 -19.851 1.00 35.31 92 ILE A C 1
ATOM 734 O O . ILE A 1 92 ? 19.084 1.997 -20.368 1.00 35.31 92 ILE A O 1
ATOM 738 N N . PRO A 1 93 ? 21.099 1.493 -19.502 1.00 33.84 93 PRO A N 1
ATOM 739 C CA . PRO A 1 93 ? 21.695 2.742 -19.943 1.00 33.84 93 PRO A CA 1
ATOM 740 C C . PRO A 1 93 ? 21.829 2.691 -21.468 1.00 33.84 93 PRO A C 1
ATOM 742 O O . PRO A 1 93 ? 22.610 1.915 -22.013 1.00 33.84 93 PRO A O 1
ATOM 745 N N . VAL A 1 94 ? 21.034 3.492 -22.177 1.00 36.06 94 VAL A N 1
ATOM 746 C CA . VAL A 1 94 ? 21.240 3.721 -23.609 1.00 36.06 94 VAL A CA 1
ATOM 747 C C . VAL A 1 94 ? 22.326 4.784 -23.732 1.00 36.06 94 VAL A C 1
ATOM 749 O O . VAL A 1 94 ? 22.051 5.978 -23.635 1.00 36.06 94 VAL A O 1
ATOM 752 N N . GLU A 1 95 ? 23.576 4.360 -23.906 1.00 40.81 95 GLU A N 1
ATOM 753 C CA . GLU A 1 95 ? 24.628 5.258 -24.377 1.00 40.81 95 GLU A CA 1
ATOM 754 C C . GLU A 1 95 ? 24.338 5.614 -25.833 1.00 40.81 95 GLU A C 1
ATOM 756 O O . GLU A 1 95 ? 24.367 4.744 -26.706 1.00 40.81 95 GLU A O 1
ATOM 761 N N . THR A 1 96 ? 24.076 6.884 -26.150 1.00 33.31 96 THR A N 1
ATOM 762 C CA . THR A 1 96 ? 24.343 7.348 -27.516 1.00 33.31 96 THR A CA 1
ATOM 763 C C . THR A 1 96 ? 24.723 8.822 -27.581 1.00 33.31 96 THR A C 1
ATOM 765 O O . THR A 1 96 ? 24.180 9.678 -26.887 1.00 33.31 96 THR A O 1
ATOM 768 N N . ALA A 1 97 ? 25.715 9.048 -28.438 1.00 37.97 97 ALA A N 1
ATOM 769 C CA . ALA A 1 97 ? 26.509 10.237 -28.676 1.00 37.97 97 ALA A CA 1
ATOM 770 C C . ALA A 1 97 ? 25.765 11.583 -28.712 1.00 37.97 97 ALA A C 1
ATOM 772 O O . ALA A 1 97 ? 24.712 11.754 -29.323 1.00 37.97 97 ALA A O 1
ATOM 773 N N . THR A 1 98 ? 26.452 12.567 -28.131 1.00 43.19 98 THR A N 1
ATOM 774 C CA . THR A 1 98 ? 26.331 14.013 -28.332 1.00 43.19 98 THR A CA 1
ATOM 775 C C . THR A 1 98 ? 25.862 14.413 -29.731 1.00 43.19 98 THR A C 1
ATOM 777 O O . THR A 1 98 ? 26.611 14.266 -30.695 1.00 43.19 98 THR A O 1
ATOM 780 N N . SER A 1 99 ? 24.708 15.078 -29.828 1.00 36.03 99 SER A N 1
ATOM 781 C CA . SER A 1 99 ? 24.537 16.118 -30.842 1.00 36.03 99 SER A CA 1
ATOM 782 C C . SER A 1 99 ? 23.558 17.204 -30.400 1.00 36.03 99 SER A C 1
ATOM 784 O O . SER A 1 99 ? 22.494 16.959 -29.837 1.00 36.03 99 SER A O 1
ATOM 786 N N . LYS A 1 100 ? 24.001 18.443 -30.597 1.00 36.28 100 LYS A N 1
ATOM 787 C CA . LYS A 1 100 ? 23.444 19.689 -30.076 1.00 36.28 100 LYS A CA 1
ATOM 788 C C . LYS A 1 100 ? 22.154 20.049 -30.818 1.00 36.28 100 LYS A C 1
ATOM 790 O O . LYS A 1 100 ? 22.214 20.708 -31.849 1.00 36.28 100 LYS A O 1
ATOM 795 N N . THR A 1 101 ? 20.976 19.690 -30.311 1.00 26.88 101 THR A N 1
ATOM 796 C CA . THR A 1 101 ? 19.723 20.356 -30.717 1.00 26.88 101 THR A CA 1
ATOM 797 C C . THR A 1 101 ? 18.732 20.408 -29.553 1.00 26.88 101 THR A C 1
ATOM 799 O O . THR A 1 101 ? 18.383 19.400 -28.951 1.00 26.88 101 THR A O 1
ATOM 802 N N . LYS A 1 102 ? 18.304 21.630 -29.222 1.00 31.31 102 LYS A N 1
ATOM 803 C CA . LYS A 1 102 ? 17.676 22.047 -27.955 1.00 31.31 102 LYS A CA 1
ATOM 804 C C . LYS A 1 102 ? 16.198 21.637 -27.785 1.00 31.31 102 LYS A C 1
ATOM 806 O O . LYS A 1 102 ? 15.605 21.976 -26.771 1.00 31.31 102 LYS A O 1
ATOM 811 N N . TYR A 1 103 ? 15.605 20.927 -28.749 1.00 31.75 103 TYR A N 1
ATOM 812 C CA . TYR A 1 103 ? 14.167 20.599 -28.774 1.00 31.75 103 TYR A CA 1
ATOM 813 C C . TYR A 1 103 ? 13.859 19.214 -29.369 1.00 31.75 103 TYR A C 1
ATOM 815 O O . TYR A 1 103 ? 12.845 19.028 -30.034 1.00 31.75 103 TYR A O 1
ATOM 823 N N . ALA A 1 104 ? 14.727 18.226 -29.147 1.00 30.53 104 ALA A N 1
ATOM 824 C CA . ALA A 1 104 ? 14.487 16.853 -29.589 1.00 30.53 104 ALA A CA 1
ATOM 825 C C . ALA A 1 104 ? 15.011 15.849 -28.558 1.00 30.53 104 ALA A C 1
ATOM 827 O O . ALA A 1 104 ? 16.013 15.182 -28.775 1.00 30.53 104 ALA A O 1
ATOM 828 N N . ILE A 1 105 ? 14.334 15.741 -27.415 1.00 31.55 105 ILE A N 1
ATOM 829 C CA . ILE A 1 105 ? 14.499 14.591 -26.513 1.00 31.55 105 ILE A CA 1
ATOM 830 C C . ILE A 1 105 ? 13.133 13.922 -26.389 1.00 31.55 105 ILE A C 1
ATOM 832 O O . ILE A 1 105 ? 12.569 13.721 -25.320 1.00 31.55 105 ILE A O 1
ATOM 836 N N . PHE A 1 106 ? 12.606 13.549 -27.555 1.00 33.34 106 PHE A N 1
ATOM 837 C CA . PHE A 1 106 ? 11.760 12.374 -27.697 1.00 33.34 106 PHE A CA 1
ATOM 838 C C . PHE A 1 106 ? 12.674 11.147 -27.508 1.00 33.34 106 PHE A C 1
ATOM 840 O O . PHE A 1 106 ? 12.868 10.347 -28.419 1.00 33.34 106 PHE A O 1
ATOM 847 N N . THR A 1 107 ? 13.330 11.036 -26.345 1.00 28.89 107 THR A N 1
ATOM 848 C CA . THR A 1 107 ? 14.046 9.815 -25.982 1.00 28.89 107 THR A CA 1
ATOM 849 C C . THR A 1 107 ? 12.974 8.844 -25.560 1.00 28.89 107 THR A C 1
ATOM 851 O O . THR A 1 107 ? 12.456 8.869 -24.445 1.00 28.89 107 THR A O 1
ATOM 854 N N . ILE A 1 108 ? 12.595 8.044 -26.543 1.00 35.91 108 ILE A N 1
ATOM 855 C CA . ILE A 1 108 ? 11.799 6.843 -26.424 1.00 35.91 108 ILE A CA 1
ATOM 856 C C . ILE A 1 108 ? 12.510 5.968 -25.386 1.00 35.91 108 ILE A C 1
ATOM 858 O O . ILE A 1 108 ? 13.389 5.177 -25.719 1.00 35.91 108 ILE A O 1
ATOM 862 N N . TYR A 1 109 ? 12.152 6.130 -24.110 1.00 34.97 109 TYR A N 1
ATOM 863 C CA . TYR A 1 109 ? 12.351 5.100 -23.103 1.00 34.97 109 TYR A CA 1
ATOM 864 C C . TYR A 1 109 ? 11.548 3.907 -23.596 1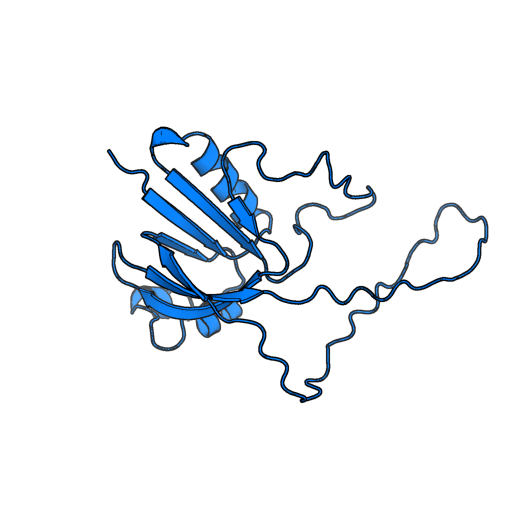.00 34.97 109 TYR A C 1
ATOM 866 O O . TYR A 1 109 ? 10.330 3.830 -23.420 1.00 34.97 109 TYR A O 1
ATOM 874 N N . LYS A 1 110 ? 12.213 3.022 -24.337 1.00 31.72 110 LYS A N 1
ATOM 875 C CA . LYS A 1 110 ? 11.585 1.829 -24.873 1.00 31.72 110 LYS A CA 1
ATOM 876 C C . LYS A 1 110 ? 11.201 0.990 -23.658 1.00 31.72 110 LYS A C 1
ATOM 878 O O . LYS A 1 110 ? 12.059 0.394 -23.017 1.00 31.72 110 LYS A O 1
ATOM 883 N N . ARG A 1 111 ? 9.910 0.978 -23.317 1.00 38.19 111 ARG A N 1
ATOM 884 C CA . ARG A 1 111 ? 9.319 -0.013 -22.417 1.00 38.19 111 ARG A CA 1
ATOM 885 C C . ARG A 1 111 ? 9.623 -1.366 -23.042 1.00 38.19 111 ARG A C 1
ATOM 887 O O . ARG A 1 111 ? 8.919 -1.797 -23.953 1.00 38.19 111 ARG A O 1
ATOM 894 N N . GLN A 1 112 ? 10.682 -2.027 -22.591 1.00 39.22 112 GLN A N 1
ATOM 895 C CA . GLN A 1 112 ? 10.754 -3.458 -22.782 1.00 39.22 112 GLN A CA 1
ATOM 896 C C . GLN A 1 112 ? 9.682 -4.001 -21.846 1.00 39.22 112 GLN A C 1
ATOM 898 O O . GLN A 1 112 ? 9.844 -4.040 -20.631 1.00 39.22 112 GLN A O 1
ATOM 903 N N . SER A 1 113 ? 8.521 -4.323 -22.420 1.00 41.56 113 SER A N 1
ATOM 904 C CA . SER A 1 113 ? 7.706 -5.394 -21.876 1.00 41.56 113 SER A CA 1
ATOM 905 C C . SER A 1 113 ? 8.674 -6.552 -21.696 1.00 41.56 113 SER A C 1
ATOM 907 O O . SER A 1 113 ? 9.123 -7.127 -22.691 1.00 41.56 113 SER A O 1
ATOM 909 N N . SER A 1 114 ? 9.100 -6.814 -20.465 1.00 40.41 114 SER A N 1
ATOM 910 C CA . SER A 1 114 ? 9.794 -8.048 -20.175 1.00 40.41 114 SER A CA 1
ATOM 911 C C . SER A 1 114 ? 8.812 -9.146 -20.547 1.00 40.41 114 SER A C 1
ATOM 913 O O . SER A 1 114 ? 7.819 -9.411 -19.875 1.00 40.41 114 SER A O 1
ATOM 915 N N . ILE A 1 115 ? 9.072 -9.730 -21.711 1.00 37.97 115 ILE A N 1
ATOM 916 C CA . ILE A 1 115 ? 8.766 -11.117 -21.968 1.00 37.97 115 ILE A CA 1
ATOM 917 C C . ILE A 1 115 ? 9.246 -11.843 -20.719 1.00 37.97 115 ILE A C 1
ATOM 919 O O . ILE A 1 115 ? 10.391 -11.681 -20.296 1.00 37.97 115 ILE A O 1
ATOM 923 N N . PHE A 1 116 ? 8.308 -12.545 -20.101 1.00 39.72 116 PHE A N 1
ATOM 924 C CA . PHE A 1 116 ? 8.527 -13.543 -19.079 1.00 39.72 116 PHE A CA 1
ATOM 925 C C . PHE A 1 116 ? 9.557 -14.547 -19.619 1.00 39.72 116 PHE A C 1
ATOM 927 O O . PHE A 1 116 ? 9.208 -15.535 -20.256 1.00 39.72 116 PHE A O 1
ATOM 934 N N . SER A 1 117 ? 10.843 -14.242 -19.470 1.00 31.34 117 SER A N 1
ATOM 935 C CA . SER A 1 117 ? 11.924 -15.185 -19.703 1.00 31.34 117 SER A CA 1
ATOM 936 C C . SER A 1 117 ? 12.203 -15.820 -18.356 1.00 31.34 117 SER A C 1
ATOM 938 O O . SER A 1 117 ? 12.826 -15.209 -17.485 1.00 31.34 117 SER A O 1
ATOM 940 N N . GLY A 1 118 ? 11.642 -17.012 -18.175 1.00 42.19 118 GLY A N 1
ATOM 941 C CA . GLY A 1 118 ? 11.925 -17.850 -17.029 1.00 42.19 118 GLY A CA 1
ATOM 942 C C . GLY A 1 118 ? 13.423 -18.097 -16.919 1.00 42.19 118 GLY A C 1
ATOM 943 O O . GLY A 1 118 ? 14.034 -18.569 -17.869 1.00 42.19 118 GLY A O 1
ATOM 944 N N . THR A 1 119 ? 13.968 -17.757 -15.760 1.00 34.50 119 THR A N 1
ATOM 945 C CA . THR A 1 119 ? 14.921 -18.564 -14.997 1.00 34.50 119 THR A CA 1
ATOM 946 C C . THR A 1 119 ? 14.891 -18.013 -13.580 1.00 34.50 119 THR A C 1
ATOM 948 O O . THR A 1 119 ? 15.135 -16.826 -13.358 1.00 34.50 119 THR A O 1
ATOM 951 N N . ASP A 1 120 ? 14.503 -18.880 -12.660 1.00 49.16 120 ASP A N 1
ATOM 952 C CA . ASP A 1 120 ? 14.225 -18.604 -11.263 1.00 49.16 120 ASP A CA 1
ATOM 953 C C . ASP A 1 120 ? 15.458 -18.067 -10.528 1.00 49.16 120 ASP A C 1
ATOM 955 O O . ASP A 1 120 ? 16.426 -18.780 -10.280 1.00 49.16 120 ASP A O 1
ATOM 959 N N . GLU A 1 121 ? 15.398 -16.802 -10.125 1.00 45.28 121 GLU A N 1
ATOM 960 C CA . GLU A 1 121 ? 16.210 -16.284 -9.032 1.00 45.28 121 GLU A CA 1
ATOM 961 C C . GLU A 1 121 ? 15.222 -15.679 -8.034 1.00 45.28 121 GLU A C 1
ATOM 963 O O . GLU A 1 121 ? 14.553 -14.687 -8.336 1.00 45.28 121 GLU A O 1
ATOM 968 N N . HIS A 1 122 ? 15.047 -16.359 -6.896 1.00 45.47 122 HIS A N 1
ATOM 969 C CA . HIS A 1 122 ? 14.072 -16.052 -5.849 1.00 45.47 122 HIS A CA 1
ATOM 970 C C . HIS A 1 122 ? 14.135 -14.574 -5.448 1.00 45.47 122 HIS A C 1
ATOM 972 O O . HIS A 1 122 ? 14.900 -14.171 -4.573 1.00 45.47 122 HIS A O 1
ATOM 978 N N . THR A 1 123 ? 13.306 -13.744 -6.077 1.00 57.53 123 THR A N 1
ATOM 979 C CA . THR A 1 123 ? 13.005 -12.422 -5.542 1.00 57.53 123 THR A CA 1
ATOM 980 C C . THR A 1 123 ? 12.193 -12.686 -4.288 1.00 57.53 123 THR A C 1
ATOM 982 O O . THR A 1 123 ? 11.110 -13.259 -4.375 1.00 57.53 123 THR A O 1
ATOM 985 N N . LEU A 1 124 ? 12.782 -12.379 -3.132 1.00 69.69 124 LEU A N 1
ATOM 986 C CA . LEU A 1 124 ? 12.219 -12.686 -1.823 1.00 69.69 124 LEU A CA 1
ATOM 987 C C . LEU A 1 124 ? 10.844 -12.021 -1.710 1.00 69.69 124 LEU A C 1
ATOM 989 O O . LEU A 1 124 ? 10.746 -10.796 -1.636 1.00 69.69 124 LEU A O 1
ATOM 993 N N . GLU A 1 125 ? 9.791 -12.835 -1.754 1.00 84.12 125 GLU A N 1
ATOM 994 C CA . GLU A 1 125 ? 8.450 -12.388 -1.405 1.00 84.12 125 GLU A CA 1
ATOM 995 C C . GLU A 1 125 ? 8.371 -12.318 0.116 1.00 84.12 125 GLU A C 1
ATOM 997 O O . GLU A 1 125 ? 8.595 -13.312 0.810 1.00 84.12 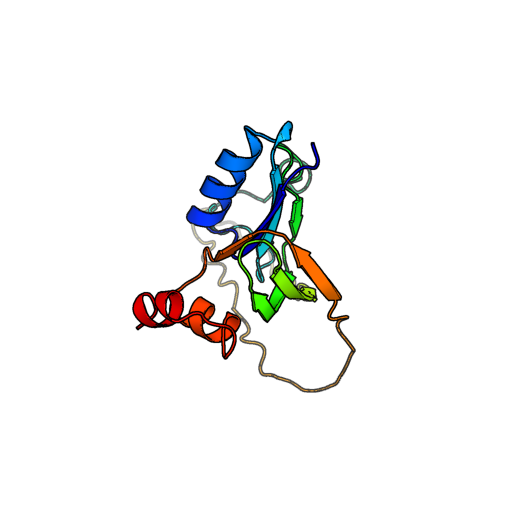125 GLU A O 1
ATOM 1002 N N . THR A 1 126 ? 8.094 -11.131 0.639 1.00 90.94 126 THR A N 1
ATOM 1003 C CA . THR A 1 126 ? 7.931 -10.906 2.071 1.00 90.94 126 THR A CA 1
ATOM 1004 C C . THR A 1 126 ? 6.453 -10.806 2.394 1.00 90.94 126 THR A C 1
ATOM 1006 O O . THR A 1 126 ? 5.690 -10.128 1.704 1.00 90.94 126 THR A O 1
ATOM 1009 N N . VAL A 1 127 ? 6.040 -11.503 3.450 1.00 94.50 127 VAL A N 1
ATOM 1010 C CA . VAL A 1 127 ? 4.707 -11.324 4.022 1.00 94.50 127 VAL A CA 1
ATOM 1011 C C . VAL A 1 127 ? 4.791 -10.190 5.028 1.00 94.50 127 VAL A C 1
ATOM 1013 O O . VAL A 1 127 ? 5.603 -10.237 5.950 1.00 94.50 127 VAL A O 1
ATOM 1016 N N . GLU A 1 128 ? 3.967 -9.172 4.833 1.00 94.81 128 GLU A N 1
ATOM 1017 C CA . GLU A 1 128 ? 3.902 -8.006 5.706 1.00 94.81 128 GLU A CA 1
ATOM 1018 C C . GLU A 1 128 ? 2.465 -7.768 6.168 1.00 94.81 128 GLU A C 1
ATOM 1020 O O . GLU A 1 128 ? 1.501 -8.091 5.467 1.00 94.81 128 GLU A O 1
ATOM 1025 N N . GLU A 1 129 ? 2.330 -7.213 7.371 1.00 96.38 129 GLU A N 1
ATOM 1026 C CA . GLU A 1 129 ? 1.046 -7.021 8.042 1.00 96.38 129 GLU A CA 1
ATOM 1027 C C . GLU A 1 129 ? 0.761 -5.538 8.265 1.00 96.38 129 GLU A C 1
ATOM 1029 O O . GLU A 1 129 ? 1.618 -4.789 8.743 1.00 96.38 129 GLU A O 1
ATOM 1034 N N . PHE A 1 130 ? -0.472 -5.135 7.986 1.00 96.06 130 PHE A N 1
ATOM 1035 C CA . PHE A 1 130 ? -0.971 -3.772 8.121 1.00 96.06 130 PHE A CA 1
ATOM 1036 C C . PHE A 1 130 ? -2.374 -3.787 8.725 1.00 96.06 130 PHE A C 1
ATOM 1038 O O . PHE A 1 130 ? -3.051 -4.809 8.737 1.00 96.06 130 PHE A O 1
ATOM 1045 N N . GLU A 1 131 ? -2.835 -2.645 9.223 1.00 95.75 131 GLU A N 1
ATOM 1046 C CA . GLU A 1 131 ? -4.195 -2.516 9.762 1.00 95.75 131 GLU A CA 1
ATOM 1047 C C . GLU A 1 131 ? -5.173 -1.942 8.733 1.00 95.75 131 GLU A C 1
ATOM 1049 O O . GLU A 1 131 ? -6.389 -2.028 8.900 1.00 95.75 131 GLU A O 1
ATOM 1054 N N . GLU A 1 132 ? -4.656 -1.316 7.677 1.00 95.06 132 GLU A N 1
ATOM 1055 C CA . GLU A 1 132 ? -5.452 -0.717 6.616 1.00 95.06 132 GLU A CA 1
ATOM 1056 C C . GLU A 1 132 ? -4.728 -0.801 5.274 1.00 95.06 132 GLU A C 1
ATOM 1058 O O . GLU A 1 132 ? -3.536 -0.516 5.181 1.00 95.06 132 GLU A O 1
ATOM 1063 N N . LEU A 1 133 ? -5.480 -1.182 4.240 1.00 95.19 133 LEU A N 1
ATOM 1064 C CA . LEU A 1 133 ? -5.036 -1.251 2.852 1.00 95.19 133 LEU A CA 1
ATOM 1065 C C . LEU A 1 133 ? -5.812 -0.233 2.025 1.00 95.19 133 LEU A C 1
ATOM 1067 O O . LEU A 1 133 ? -7.043 -0.274 1.990 1.00 95.19 133 LEU A O 1
ATOM 1071 N N . VAL A 1 134 ? -5.090 0.625 1.314 1.00 95.50 134 VAL A N 1
ATOM 1072 C CA . VAL A 1 134 ? -5.651 1.617 0.400 1.00 95.50 134 VAL A CA 1
ATOM 1073 C C . VAL A 1 134 ? -5.112 1.365 -0.999 1.00 95.50 134 VAL A C 1
ATOM 1075 O O . VAL A 1 134 ? -3.910 1.427 -1.248 1.00 95.50 134 VAL A O 1
ATOM 1078 N N . LEU A 1 135 ? -6.016 1.065 -1.928 1.00 94.19 135 LEU A N 1
ATOM 1079 C CA . LEU A 1 135 ? -5.681 0.792 -3.320 1.00 94.19 135 LEU A CA 1
ATOM 1080 C C . LEU A 1 135 ? -5.849 2.070 -4.146 1.00 94.19 135 LEU A C 1
ATOM 1082 O O . LEU A 1 135 ? -6.960 2.442 -4.511 1.00 94.19 135 LEU A O 1
ATOM 1086 N N . CYS A 1 136 ? -4.736 2.727 -4.465 1.00 93.38 136 CYS A N 1
ATOM 1087 C CA . CYS A 1 136 ? -4.658 3.869 -5.379 1.00 93.38 136 CYS A CA 1
ATOM 1088 C C . CYS A 1 136 ? -4.165 3.423 -6.767 1.00 93.38 136 CYS A C 1
ATOM 1090 O O . CYS A 1 136 ? -3.313 4.062 -7.386 1.00 93.38 136 CYS A O 1
ATOM 1092 N N . VAL A 1 137 ? -4.711 2.306 -7.251 1.00 91.44 137 VAL A N 1
ATOM 1093 C CA . VAL A 1 137 ? -4.411 1.702 -8.556 1.00 91.44 137 VAL A CA 1
ATOM 1094 C C . VAL A 1 137 ? -5.654 1.680 -9.443 1.00 91.44 137 VAL A C 1
ATOM 1096 O O . VAL A 1 137 ? -6.764 1.956 -8.990 1.00 91.44 137 VAL A O 1
ATOM 1099 N N . LEU A 1 138 ? -5.473 1.335 -10.720 1.00 91.06 138 LEU A N 1
ATOM 1100 C CA . LEU A 1 138 ? -6.592 1.154 -11.643 1.00 91.06 138 LEU A CA 1
ATOM 1101 C C . LEU A 1 138 ? -7.544 0.041 -11.156 1.00 91.06 138 LEU A C 1
ATOM 1103 O O . LEU A 1 138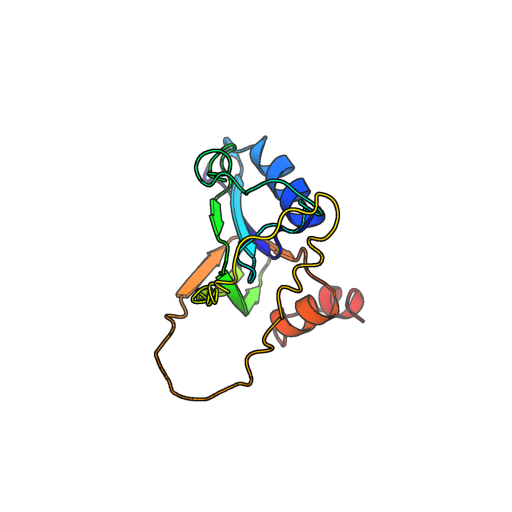 ? -7.067 -0.937 -10.572 1.00 91.06 138 LEU A O 1
ATOM 1107 N N . PRO A 1 139 ? -8.858 0.135 -11.445 1.00 90.69 139 PRO A N 1
ATOM 1108 C CA . PRO A 1 139 ? -9.847 -0.847 -10.995 1.00 90.69 139 PRO A CA 1
ATOM 1109 C C . PRO A 1 139 ? -9.516 -2.292 -11.388 1.00 90.69 139 PRO A C 1
ATOM 11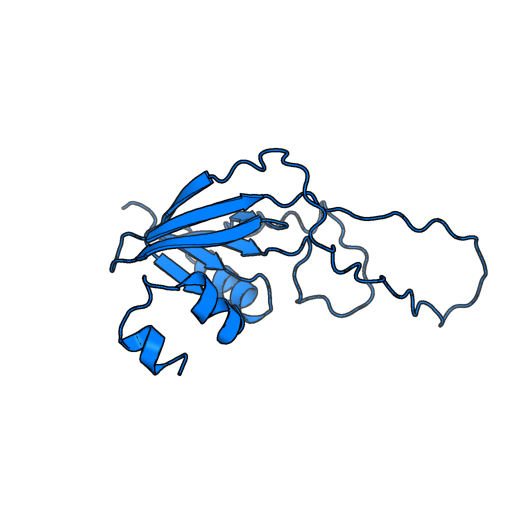11 O O . PRO A 1 139 ? -9.608 -3.191 -10.554 1.00 90.69 139 PRO A O 1
ATOM 1114 N N . ASP A 1 140 ? -9.052 -2.510 -12.621 1.00 90.56 140 ASP A N 1
ATOM 1115 C CA . ASP A 1 140 ? -8.663 -3.841 -13.106 1.00 90.56 140 ASP A CA 1
ATOM 1116 C C . ASP A 1 140 ? -7.509 -4.425 -12.287 1.00 90.56 140 ASP A C 1
ATOM 1118 O O . ASP A 1 140 ? -7.539 -5.589 -11.884 1.00 90.56 140 ASP A O 1
ATOM 1122 N N . GLN A 1 141 ? -6.512 -3.592 -11.974 1.00 90.62 141 GLN A N 1
ATOM 1123 C CA . GLN A 1 141 ? -5.385 -3.997 -11.143 1.00 90.62 141 GLN A CA 1
ATOM 1124 C C . GLN A 1 141 ? -5.850 -4.292 -9.715 1.00 90.62 141 GLN A C 1
ATOM 1126 O O . GLN A 1 141 ? -5.465 -5.310 -9.150 1.00 90.62 141 GLN A O 1
ATOM 1131 N N . ALA A 1 142 ? -6.717 -3.453 -9.140 1.00 92.81 142 ALA A N 1
ATOM 1132 C CA . ALA A 1 142 ? -7.290 -3.695 -7.818 1.00 92.81 142 ALA A CA 1
ATOM 1133 C C . ALA A 1 142 ? -8.032 -5.041 -7.761 1.00 92.81 142 ALA A C 1
ATOM 1135 O O . ALA A 1 142 ? -7.859 -5.797 -6.807 1.00 92.81 142 ALA A O 1
ATOM 1136 N N . LYS A 1 143 ? -8.797 -5.383 -8.804 1.00 91.94 143 LYS A N 1
ATOM 1137 C CA . LYS A 1 143 ? -9.525 -6.656 -8.907 1.00 91.94 143 LYS A CA 1
ATOM 1138 C C . LYS A 1 143 ? -8.583 -7.860 -8.937 1.00 91.94 143 LYS A C 1
ATOM 1140 O O . LYS A 1 143 ? -8.861 -8.859 -8.277 1.00 91.94 143 LYS A O 1
ATOM 1145 N N . ILE A 1 144 ? -7.462 -7.756 -9.653 1.00 91.38 144 ILE A N 1
ATOM 1146 C CA . ILE A 1 144 ? -6.422 -8.797 -9.693 1.00 91.38 144 ILE A CA 1
ATOM 1147 C C . ILE A 1 144 ? -5.762 -8.957 -8.319 1.00 91.38 144 ILE A C 1
ATOM 1149 O O . ILE A 1 144 ? -5.666 -10.075 -7.821 1.00 91.38 144 ILE A O 1
ATOM 1153 N N . LEU A 1 145 ? -5.356 -7.848 -7.695 1.00 91.88 145 LEU A N 1
ATOM 1154 C CA . LEU A 1 145 ? -4.647 -7.845 -6.410 1.00 91.88 145 LEU A CA 1
ATOM 1155 C C . LEU A 1 145 ? -5.504 -8.392 -5.263 1.00 91.88 145 LEU A C 1
ATOM 1157 O O . LEU A 1 145 ? -5.012 -9.148 -4.426 1.00 91.88 145 LEU A O 1
ATOM 1161 N N . LEU A 1 146 ? -6.785 -8.014 -5.234 1.00 92.62 146 LEU A N 1
ATOM 1162 C CA . LEU A 1 146 ? -7.747 -8.511 -4.251 1.00 92.62 146 LEU A CA 1
ATOM 1163 C C . LEU A 1 146 ? -8.187 -9.949 -4.544 1.00 92.62 146 LEU A C 1
ATOM 1165 O O . LEU A 1 146 ? -8.565 -10.669 -3.628 1.00 92.62 146 LEU A O 1
ATOM 1169 N N . GLY A 1 147 ? -8.194 -10.385 -5.805 1.00 90.44 147 GLY A N 1
ATOM 1170 C CA . GLY A 1 147 ? -8.490 -11.765 -6.187 1.00 90.44 147 GLY A CA 1
ATOM 1171 C C . GLY A 1 147 ? -9.698 -12.368 -5.453 1.00 90.44 147 GLY A C 1
ATOM 1172 O O . GLY A 1 147 ? -10.825 -11.873 -5.526 1.00 90.44 147 GLY A O 1
ATOM 1173 N N . LYS A 1 148 ? -9.464 -13.468 -4.725 1.00 89.19 148 LYS A N 1
ATOM 1174 C CA . LYS A 1 148 ? -10.503 -14.162 -3.941 1.00 89.19 148 LYS A CA 1
ATOM 1175 C C . LYS A 1 148 ? -10.800 -13.501 -2.591 1.00 89.19 148 LYS A C 1
ATOM 1177 O O . LYS A 1 148 ? -11.857 -13.782 -2.029 1.00 89.19 148 LYS A O 1
ATOM 1182 N N . THR A 1 149 ? -9.908 -12.649 -2.091 1.00 91.62 149 THR A N 1
ATOM 1183 C CA . THR A 1 149 ? -10.047 -11.944 -0.808 1.00 91.62 149 THR A CA 1
ATOM 1184 C C . THR A 1 149 ? -10.867 -10.658 -0.922 1.00 91.62 149 THR A C 1
ATOM 1186 O O . THR A 1 149 ? -11.254 -10.090 0.096 1.00 91.62 149 THR A O 1
ATOM 1189 N N . ALA A 1 150 ? -11.245 -10.261 -2.144 1.00 89.62 150 ALA A N 1
ATOM 1190 C CA . ALA A 1 150 ? -12.182 -9.172 -2.404 1.00 89.62 150 ALA A CA 1
ATOM 1191 C C . ALA A 1 150 ? -13.504 -9.347 -1.634 1.00 89.62 150 ALA A C 1
ATOM 1193 O O . ALA A 1 150 ? -14.219 -10.350 -1.793 1.00 89.62 150 ALA A O 1
ATOM 1194 N N . ARG A 1 151 ? -13.882 -8.331 -0.853 1.00 89.50 151 ARG A N 1
ATOM 1195 C CA . ARG A 1 151 ? -15.156 -8.308 -0.128 1.00 89.50 151 ARG A CA 1
ATOM 1196 C C . ARG A 1 151 ? -16.300 -8.073 -1.108 1.00 89.50 151 ARG A C 1
ATOM 1198 O O . ARG A 1 151 ? -16.107 -7.611 -2.231 1.00 89.50 151 ARG A O 1
ATOM 1205 N N . TRP A 1 152 ? -17.527 -8.351 -0.673 1.00 88.62 152 TRP A N 1
ATOM 1206 C CA . TRP A 1 152 ? -18.715 -8.121 -1.502 1.00 88.62 152 TRP A CA 1
ATOM 1207 C C . TRP A 1 152 ? -18.808 -6.672 -2.009 1.00 88.62 152 TRP A C 1
ATOM 1209 O O . TRP A 1 152 ? -19.095 -6.462 -3.184 1.00 88.62 152 TRP A O 1
ATOM 1219 N N . ILE A 1 153 ? -18.488 -5.688 -1.161 1.00 89.38 153 ILE A N 1
ATOM 1220 C CA . ILE A 1 153 ? -18.490 -4.282 -1.576 1.00 89.38 153 ILE A CA 1
ATOM 1221 C C . ILE A 1 153 ? -17.391 -3.976 -2.597 1.00 89.38 153 ILE A C 1
ATOM 1223 O O . ILE A 1 153 ? -17.640 -3.236 -3.540 1.00 89.38 153 ILE A O 1
ATOM 1227 N N . ASP A 1 154 ? -16.213 -4.593 -2.472 1.00 89.88 154 ASP A N 1
ATOM 1228 C CA . ASP A 1 154 ? -15.126 -4.403 -3.436 1.00 89.88 154 ASP A CA 1
ATOM 1229 C C . ASP A 1 154 ? -15.538 -4.975 -4.801 1.00 89.88 154 ASP A C 1
ATOM 1231 O O . ASP A 1 154 ? -15.345 -4.334 -5.826 1.00 89.88 154 ASP A O 1
ATOM 1235 N N . LYS A 1 155 ? -16.211 -6.133 -4.817 1.00 88.50 155 LYS A N 1
ATOM 1236 C CA . LYS A 1 155 ? -16.781 -6.728 -6.039 1.00 88.50 155 LYS A CA 1
ATOM 1237 C C . LYS A 1 155 ? -17.888 -5.873 -6.655 1.00 88.50 155 LYS A C 1
ATOM 1239 O O . LYS A 1 155 ? -18.026 -5.865 -7.870 1.00 88.50 155 LYS A O 1
ATOM 1244 N N . PHE A 1 156 ? -18.668 -5.178 -5.828 1.00 90.25 156 PHE A N 1
ATOM 1245 C CA . PHE A 1 156 ? -19.720 -4.270 -6.281 1.00 90.25 156 PHE A CA 1
ATOM 1246 C C . PHE A 1 156 ? -19.169 -2.941 -6.816 1.00 90.25 156 PHE A C 1
ATOM 1248 O O . PHE A 1 156 ? -19.754 -2.348 -7.712 1.00 90.25 156 PHE A O 1
ATOM 1255 N N . VAL A 1 157 ? -18.047 -2.451 -6.292 1.00 91.50 157 VAL A N 1
ATOM 1256 C CA . VAL A 1 157 ? -17.432 -1.208 -6.785 1.00 91.50 157 VAL A CA 1
ATOM 1257 C C . VAL A 1 157 ? -16.557 -1.469 -8.015 1.00 91.50 157 VAL A C 1
ATOM 1259 O O . VAL A 1 157 ? -16.551 -0.665 -8.940 1.00 91.50 157 VAL A O 1
ATOM 1262 N N . LEU A 1 158 ? -15.852 -2.602 -8.055 1.00 88.38 158 LEU A N 1
ATOM 1263 C CA . LEU A 1 158 ? -14.943 -3.004 -9.138 1.00 88.38 158 LEU A CA 1
ATOM 1264 C C . LEU A 1 158 ? -15.639 -3.870 -10.215 1.00 88.38 158 LEU A C 1
ATOM 1266 O O . LEU A 1 158 ? -14.985 -4.747 -10.796 1.00 88.38 158 LEU A O 1
ATOM 1270 N N . CYS A 1 159 ? -16.957 -3.681 -10.400 1.00 66.88 159 CYS A N 1
ATOM 1271 C CA . CYS A 1 159 ? -17.825 -4.469 -11.293 1.00 66.88 159 CYS A CA 1
ATOM 1272 C C . CYS A 1 159 ? -17.153 -4.802 -12.628 1.00 66.88 159 CYS A C 1
ATOM 1274 O O . CYS A 1 159 ? -16.775 -3.856 -13.348 1.00 66.88 159 CYS A O 1
#

Radius of gyration: 18.22 Å; chains: 1; bounding box: 46×41×52 Å